Protein AF-A0A536FJN1-F1 (afdb_monomer)

Nearest PDB structures (foldseek):
  6g13-assembly1_A  TM=4.625E-01  e=4.033E+00  Middle East respiratory syndrome-related coronavirus
  8a98-assembly1_SY  TM=3.676E-01  e=2.406E+00  Leishmania major strain Friedlin
  6okk-assembly1_Z  TM=2.598E-01  e=3.115E+00  Plasmodium falciparum 3D7
  4v5o-assembly2_BZ  TM=3.057E-01  e=4.033E+00  Tetrahymena thermophila

pLDDT: mean 87.93, std 11.07, range [53.75, 98.19]

Foldseek 3Di:
DPPVVVVVVVCVPPVCCVVVQWDWDWAFQDDDPNHTDTDIDIGGHPPVVVNVVVNVVSVVVDPCVRVDDPVVVVVD

Radius of gyration: 15.5 Å; Cα contacts (8 Å, |Δi|>4): 69; chains: 1; bounding box: 37×22×38 Å

Solvent-accessible surface area (backbone atoms only — not comparable to full-atom values): 4759 Å² total; per-residue (Å²): 142,85,57,69,65,65,60,55,59,75,43,64,86,55,50,59,39,72,77,64,61,32,33,72,46,76,39,84,70,48,67,57,99,88,39,83,38,69,41,80,40,77,27,59,54,96,33,55,67,56,37,50,50,52,48,48,54,49,52,75,72,46,74,62,81,79,67,60,52,70,71,62,64,74,76,108

Secondary structure (DSSP, 8-state):
---HHHHHHTTTTTHHHHHTT-EEEEEEEEEETTEEEEEEEEE-TT-HHHHHHHHHHHHHHS-GGGG--HHHHHT-

Structure (mmCIF, N/CA/C/O backbone):
data_AF-A0A536FJN1-F1
#
_entry.id   AF-A0A536FJN1-F1
#
loop_
_atom_site.group_PDB
_atom_site.id
_atom_site.type_symbol
_atom_site.label_atom_id
_atom_site.label_alt_id
_atom_site.label_comp_id
_atom_site.label_asym_id
_atom_site.label_entity_id
_atom_site.label_seq_id
_atom_site.pdbx_PDB_ins_code
_atom_site.Cartn_x
_atom_site.Cartn_y
_atom_site.Cartn_z
_atom_site.occupancy
_atom_site.B_iso_or_equiv
_atom_site.auth_seq_id
_atom_site.auth_comp_id
_atom_site.auth_asym_id
_atom_site.auth_atom_id
_atom_site.pdbx_PDB_model_num
ATOM 1 N N . THR A 1 1 ? 9.595 1.008 25.008 1.00 53.75 1 THR A N 1
ATOM 2 C CA . THR A 1 1 ? 10.082 0.646 23.662 1.00 53.75 1 THR A CA 1
ATOM 3 C C . THR A 1 1 ? 11.590 0.809 23.628 1.00 53.75 1 THR A C 1
ATOM 5 O O . THR A 1 1 ? 12.074 1.928 23.595 1.00 53.75 1 THR A O 1
ATOM 8 N N . GLN A 1 2 ? 12.336 -0.291 23.751 1.00 74.88 2 GLN A N 1
ATOM 9 C CA . GLN A 1 2 ? 13.806 -0.326 23.614 1.00 74.88 2 GLN A CA 1
ATOM 10 C C . GLN A 1 2 ? 14.254 -1.502 22.731 1.00 74.88 2 GLN A C 1
ATOM 12 O O . GLN A 1 2 ? 15.425 -1.855 22.724 1.00 74.88 2 GLN A O 1
ATOM 17 N N . ASP A 1 3 ? 13.321 -2.128 22.007 1.00 86.25 3 ASP A N 1
ATOM 18 C CA . ASP A 1 3 ? 13.652 -3.171 21.046 1.00 86.25 3 ASP A CA 1
ATOM 19 C C . ASP A 1 3 ? 13.926 -2.514 19.682 1.00 86.25 3 ASP A C 1
ATOM 21 O O . ASP A 1 3 ? 12.981 -2.044 19.038 1.00 86.25 3 ASP A O 1
ATOM 25 N N . PRO A 1 4 ? 15.195 -2.426 19.239 1.00 83.62 4 PRO A N 1
ATOM 26 C CA . PRO A 1 4 ? 15.527 -1.845 17.945 1.00 83.62 4 PRO A CA 1
ATOM 27 C C . PRO A 1 4 ? 14.948 -2.664 16.787 1.00 83.62 4 PRO A C 1
ATOM 29 O O . PRO A 1 4 ? 14.644 -2.088 15.748 1.00 83.62 4 PRO A O 1
ATOM 32 N N . VAL A 1 5 ? 14.737 -3.975 16.956 1.00 88.00 5 VAL A N 1
ATOM 33 C CA . VAL A 1 5 ? 14.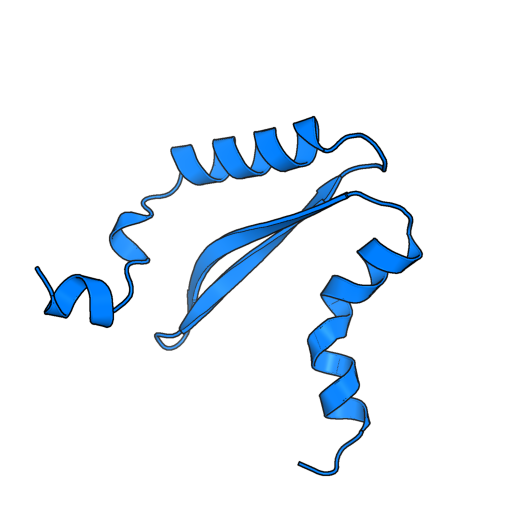147 -4.832 15.918 1.00 88.00 5 VAL A CA 1
ATOM 34 C C . VAL A 1 5 ? 12.684 -4.464 15.699 1.00 88.00 5 VAL A C 1
ATOM 36 O O . VAL A 1 5 ? 12.269 -4.293 14.556 1.00 88.00 5 VAL A O 1
ATOM 39 N N . ALA A 1 6 ? 11.923 -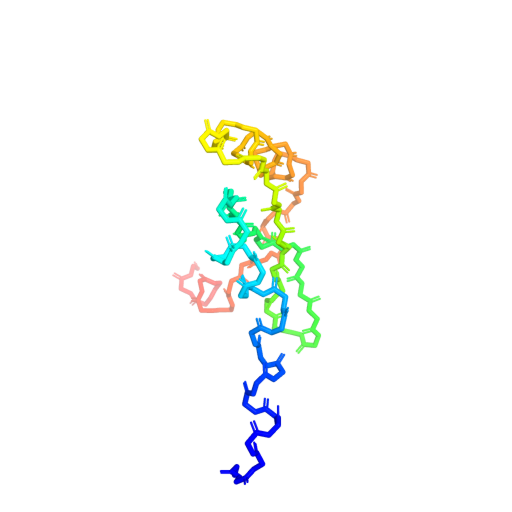4.242 16.773 1.00 86.94 6 ALA A N 1
ATOM 40 C CA . ALA A 1 6 ? 10.536 -3.789 16.675 1.00 86.94 6 ALA A CA 1
ATOM 41 C C . ALA A 1 6 ? 10.398 -2.460 15.909 1.00 86.94 6 ALA A C 1
ATOM 43 O O . ALA A 1 6 ? 9.438 -2.281 15.166 1.00 86.94 6 ALA A O 1
ATOM 44 N N . MET A 1 7 ? 11.367 -1.546 16.041 1.00 85.75 7 MET A N 1
ATOM 45 C CA . MET A 1 7 ? 11.396 -0.313 15.248 1.00 85.75 7 MET A CA 1
ATOM 46 C C . MET A 1 7 ? 11.580 -0.607 13.753 1.00 85.75 7 MET A C 1
ATOM 48 O O . MET A 1 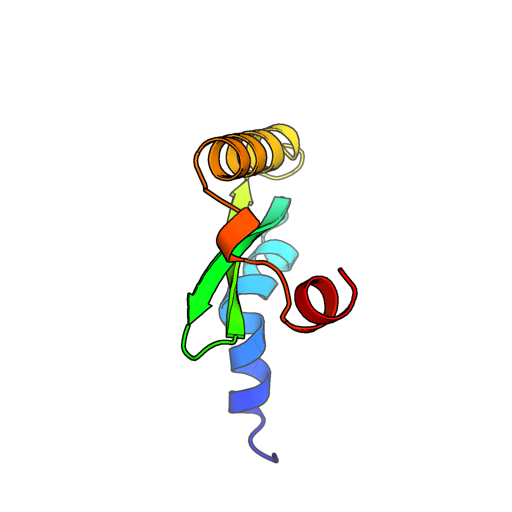7 ? 10.846 -0.051 12.942 1.00 85.75 7 MET A O 1
ATOM 52 N N . TYR A 1 8 ? 12.511 -1.497 13.389 1.00 86.50 8 TYR A N 1
ATOM 53 C CA . TYR A 1 8 ? 12.742 -1.875 11.988 1.00 86.50 8 TYR A CA 1
ATOM 54 C C . TYR A 1 8 ? 11.528 -2.545 11.339 1.00 86.50 8 TYR A C 1
ATOM 56 O O . TYR A 1 8 ? 11.287 -2.362 10.148 1.00 86.50 8 TYR A O 1
ATOM 64 N N . LEU A 1 9 ? 10.756 -3.313 12.111 1.00 89.94 9 LEU A N 1
ATOM 65 C CA . LEU A 1 9 ? 9.589 -4.028 11.594 1.00 89.94 9 LEU A CA 1
ATOM 66 C C . LEU A 1 9 ? 8.459 -3.101 11.135 1.00 89.94 9 LEU A C 1
ATOM 68 O O . LEU A 1 9 ? 7.665 -3.518 10.297 1.00 89.94 9 LEU A O 1
ATOM 72 N N . ASN A 1 10 ? 8.398 -1.860 11.624 1.00 89.69 10 ASN A N 1
ATOM 73 C CA . ASN A 1 10 ? 7.362 -0.911 11.205 1.00 89.69 10 ASN A CA 1
ATOM 74 C C . ASN A 1 10 ? 7.426 -0.600 9.703 1.00 89.69 10 ASN A C 1
ATOM 76 O O . ASN A 1 10 ? 6.387 -0.470 9.062 1.00 89.69 10 ASN A O 1
ATOM 80 N N . ASP A 1 11 ? 8.635 -0.533 9.142 1.00 93.38 11 ASP A N 1
ATOM 81 C CA . ASP A 1 11 ? 8.867 -0.095 7.762 1.00 93.38 11 ASP A CA 1
ATOM 82 C C . ASP A 1 11 ? 9.308 -1.234 6.828 1.00 93.38 11 ASP A C 1
ATOM 84 O O . ASP A 1 11 ? 9.732 -1.012 5.690 1.00 93.38 11 ASP A O 1
ATOM 88 N N . ILE A 1 12 ? 9.187 -2.486 7.282 1.00 93.75 12 ILE A N 1
ATOM 89 C CA . ILE A 1 12 ? 9.633 -3.667 6.528 1.00 93.75 12 ILE A CA 1
ATOM 90 C C . ILE A 1 12 ? 8.968 -3.779 5.147 1.00 93.75 12 ILE A C 1
ATOM 92 O O . ILE A 1 12 ? 9.595 -4.245 4.196 1.00 93.75 12 ILE A O 1
ATOM 96 N N . ILE A 1 13 ? 7.720 -3.316 5.020 1.00 92.75 13 ILE A N 1
ATOM 97 C CA . ILE A 1 13 ? 6.955 -3.330 3.764 1.00 92.75 13 ILE A CA 1
ATOM 98 C C . ILE A 1 13 ? 6.955 -1.987 3.016 1.00 92.75 13 ILE A C 1
ATOM 100 O O . ILE A 1 13 ? 6.414 -1.916 1.915 1.00 92.75 13 ILE A O 1
ATOM 104 N N . THR A 1 14 ? 7.570 -0.938 3.569 1.00 94.44 14 THR A N 1
ATOM 105 C CA . THR A 1 14 ? 7.613 0.404 2.958 1.00 94.44 14 THR A CA 1
ATOM 106 C C . THR A 1 14 ? 8.991 0.716 2.364 1.00 94.44 14 THR A C 1
ATOM 108 O O . THR A 1 14 ? 9.069 1.158 1.217 1.00 94.44 14 THR A O 1
ATOM 111 N N . ILE A 1 15 ? 10.082 0.377 3.065 1.00 95.81 15 ILE A N 1
ATOM 112 C CA . ILE A 1 15 ? 11.477 0.606 2.631 1.00 95.81 15 ILE A CA 1
ATOM 113 C C . ILE A 1 15 ? 11.833 -0.017 1.270 1.00 95.81 15 ILE A C 1
ATOM 115 O O . ILE A 1 15 ? 12.565 0.631 0.510 1.00 95.81 15 ILE A O 1
ATOM 119 N N . PRO A 1 16 ? 11.364 -1.231 0.901 1.00 94.19 16 PRO A N 1
ATOM 120 C CA . PRO A 1 16 ? 11.711 -1.816 -0.392 1.00 94.19 16 PRO A CA 1
ATOM 121 C C . PRO A 1 16 ? 11.375 -0.909 -1.581 1.00 94.19 16 PRO A C 1
ATOM 123 O O . PRO A 1 16 ? 12.109 -0.916 -2.567 1.00 94.19 16 PRO A O 1
ATOM 126 N N . ALA A 1 17 ? 10.324 -0.085 -1.482 1.00 94.38 17 ALA A N 1
ATOM 127 C CA . ALA A 1 17 ? 9.970 0.854 -2.540 1.00 94.38 17 ALA A CA 1
ATOM 128 C C . ALA A 1 17 ? 11.021 1.968 -2.707 1.00 94.38 17 ALA A C 1
ATOM 130 O O . ALA A 1 17 ? 11.411 2.287 -3.831 1.00 94.38 17 ALA A O 1
ATOM 131 N N . ASN A 1 18 ? 11.542 2.500 -1.595 1.00 92.69 18 ASN A N 1
ATOM 132 C CA . ASN A 1 18 ? 12.594 3.519 -1.592 1.00 92.69 18 ASN A CA 1
ATOM 133 C C . ASN A 1 18 ? 13.906 2.996 -2.196 1.00 92.69 18 ASN A C 1
ATOM 135 O O . ASN A 1 18 ? 14.558 3.706 -2.958 1.00 92.69 18 ASN A O 1
ATOM 139 N N . LEU A 1 19 ? 14.295 1.762 -1.856 1.00 95.31 19 LEU A N 1
ATOM 140 C CA . LEU A 1 19 ? 15.548 1.158 -2.327 1.00 95.31 19 LEU A CA 1
ATOM 141 C C . LEU A 1 19 ? 15.443 0.607 -3.755 1.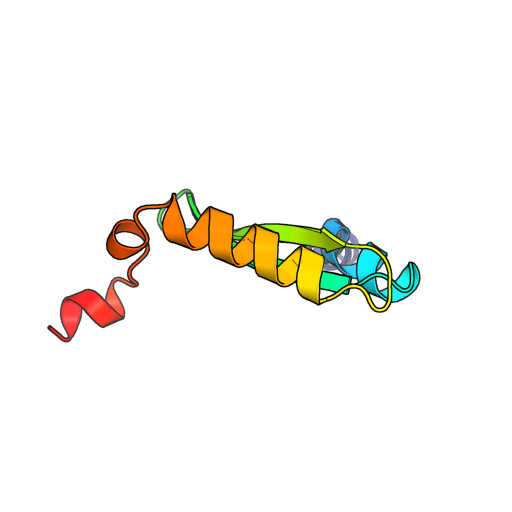00 95.31 19 LEU A C 1
ATOM 143 O O . LEU A 1 19 ? 16.431 0.585 -4.483 1.00 95.31 19 LEU A O 1
ATOM 147 N N . GLY A 1 20 ? 14.252 0.151 -4.148 1.00 94.69 20 GLY A N 1
ATOM 148 C CA . GLY A 1 20 ? 13.997 -0.489 -5.436 1.00 94.69 20 GLY A CA 1
ATOM 149 C C . GLY A 1 20 ? 13.801 0.473 -6.607 1.00 94.69 20 GLY A C 1
ATOM 150 O O . GLY A 1 20 ? 13.640 0.003 -7.730 1.00 94.69 20 GLY A O 1
ATOM 151 N N . ASN A 1 21 ? 13.807 1.791 -6.370 1.00 93.31 21 ASN A N 1
ATOM 152 C CA . ASN A 1 21 ? 13.501 2.809 -7.381 1.00 93.31 21 ASN A CA 1
ATOM 153 C C . ASN A 1 21 ? 12.159 2.539 -8.098 1.00 93.31 21 ASN A C 1
ATOM 155 O O . ASN A 1 21 ? 12.063 2.535 -9.327 1.00 93.31 21 ASN A O 1
ATOM 159 N N . VAL A 1 22 ? 11.126 2.257 -7.304 1.00 97.06 22 VAL A N 1
ATOM 160 C CA . VAL A 1 22 ? 9.760 1.968 -7.756 1.00 97.06 22 VAL A CA 1
ATOM 161 C C . VAL A 1 22 ? 8.784 2.974 -7.156 1.00 97.06 22 VAL A C 1
ATOM 163 O O . VAL A 1 22 ? 9.049 3.579 -6.118 1.00 97.06 22 VAL A O 1
ATOM 166 N N . CYS A 1 23 ? 7.639 3.155 -7.803 1.00 95.44 23 CYS A N 1
ATOM 167 C CA . CYS A 1 23 ? 6.582 4.029 -7.309 1.00 95.44 23 CYS A CA 1
ATOM 168 C C . CYS A 1 23 ? 5.712 3.262 -6.303 1.00 95.44 23 CYS A C 1
ATOM 170 O O . CYS A 1 23 ? 5.419 2.083 -6.507 1.00 95.44 23 CYS A O 1
ATOM 172 N N . GLY A 1 24 ? 5.263 3.925 -5.236 1.00 95.69 24 GLY A N 1
ATOM 173 C CA . GLY A 1 24 ? 4.380 3.333 -4.232 1.00 95.69 24 GLY A CA 1
ATOM 174 C C . GLY A 1 24 ? 3.268 4.288 -3.807 1.00 95.69 24 GLY A C 1
ATOM 175 O O . GLY A 1 24 ? 3.502 5.488 -3.684 1.00 95.69 24 GLY A O 1
ATOM 176 N N . ILE A 1 25 ? 2.068 3.761 -3.561 1.00 97.12 25 ILE A N 1
ATOM 177 C CA . ILE A 1 25 ? 0.941 4.495 -2.968 1.00 97.12 25 ILE A CA 1
ATOM 178 C C . ILE A 1 25 ? 0.294 3.653 -1.865 1.00 97.12 25 ILE A C 1
ATOM 180 O O . ILE A 1 25 ? 0.187 2.433 -1.992 1.00 97.12 25 ILE A O 1
ATOM 184 N N . SER A 1 26 ? -0.124 4.307 -0.780 1.00 96.38 26 SER A N 1
ATOM 185 C CA . SER A 1 26 ? -0.905 3.689 0.295 1.00 96.38 26 SER A CA 1
ATOM 186 C C . SER A 1 26 ? -2.359 4.128 0.178 1.00 96.38 26 SER A C 1
ATOM 188 O O . SER A 1 26 ? -2.647 5.325 0.155 1.00 96.38 26 SER A O 1
ATOM 190 N N . VAL A 1 27 ? -3.269 3.162 0.079 1.00 93.69 27 VAL A N 1
ATOM 191 C CA . VAL A 1 27 ? -4.708 3.394 -0.100 1.00 93.69 27 VAL A CA 1
ATOM 192 C C . VAL A 1 27 ? -5.448 2.846 1.119 1.00 93.69 27 VAL A C 1
ATOM 194 O O . VAL A 1 27 ? -5.230 1.685 1.460 1.00 93.69 27 VAL A O 1
ATOM 197 N N . PRO A 1 28 ? -6.325 3.609 1.798 1.00 92.00 28 PRO A N 1
ATOM 198 C CA . PRO A 1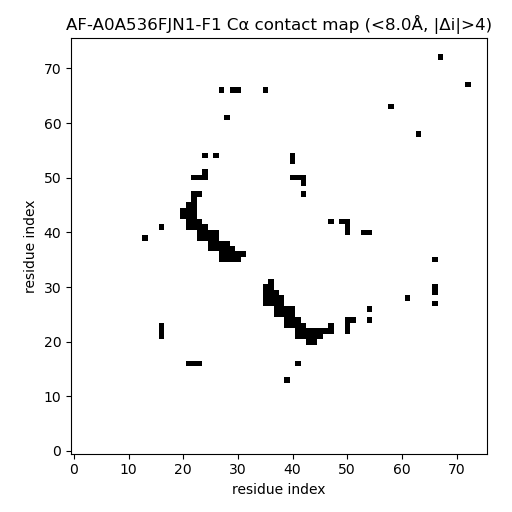 28 ? -7.088 3.064 2.919 1.00 92.00 28 PRO A CA 1
ATOM 199 C C . PRO A 1 28 ? -7.961 1.901 2.436 1.00 92.00 28 PRO A C 1
ATOM 201 O O . PRO A 1 28 ? -8.668 2.040 1.446 1.00 92.00 28 PRO A O 1
ATOM 204 N N . CYS A 1 29 ? -7.917 0.749 3.101 1.00 91.31 29 CYS A N 1
ATOM 205 C CA . CYS A 1 29 ? -8.556 -0.470 2.589 1.00 91.31 29 CYS A CA 1
ATOM 206 C C . CYS A 1 29 ? -9.467 -1.179 3.592 1.00 91.31 29 CYS A C 1
ATOM 208 O O . CYS A 1 29 ? -10.064 -2.204 3.266 1.00 91.31 29 CYS A O 1
ATOM 210 N N . GLY A 1 30 ? -9.596 -0.656 4.808 1.00 87.81 30 GLY A N 1
ATOM 211 C CA . GLY A 1 30 ? -10.315 -1.360 5.856 1.00 87.81 30 GLY A CA 1
ATOM 212 C C . GLY A 1 30 ? -10.136 -0.738 7.228 1.00 87.81 30 GLY A C 1
ATOM 213 O O . GLY A 1 30 ? -9.340 0.184 7.420 1.00 87.81 30 GLY A O 1
ATOM 214 N N . LEU A 1 31 ? -10.864 -1.308 8.182 1.00 88.00 31 LEU A N 1
ATOM 215 C CA . LEU A 1 31 ? -10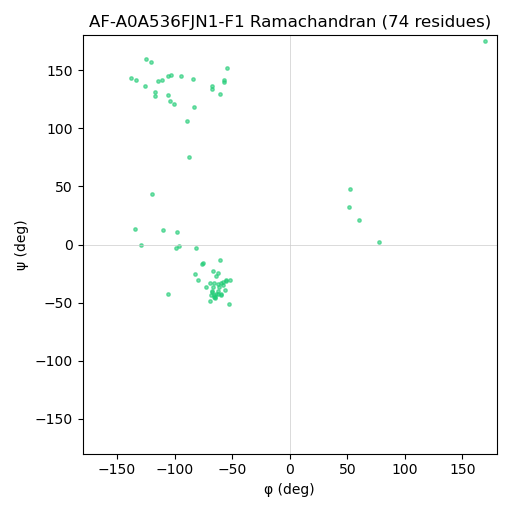.546 -1.206 9.597 1.00 88.00 31 LEU A CA 1
ATOM 216 C C . LEU A 1 31 ? -10.183 -2.605 10.103 1.00 88.00 31 LEU A C 1
ATOM 218 O O . LEU A 1 31 ? -10.865 -3.569 9.753 1.00 88.00 31 LEU A O 1
ATOM 222 N N . ALA A 1 32 ? -9.178 -2.705 10.965 1.00 88.50 32 ALA A N 1
ATOM 223 C CA . ALA A 1 32 ? -9.006 -3.852 11.852 1.00 88.50 32 ALA A CA 1
ATOM 224 C C . ALA A 1 32 ? -8.908 -3.339 13.282 1.00 88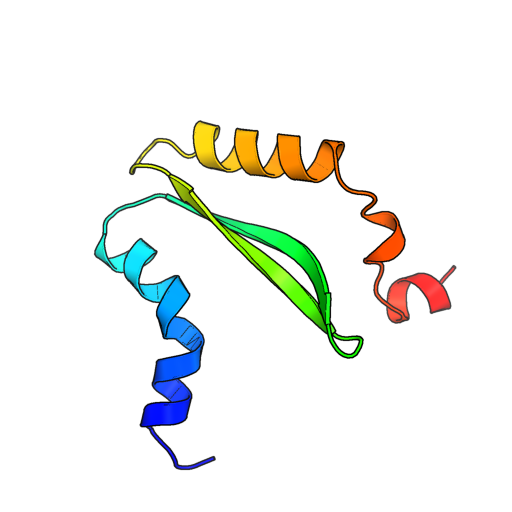.50 32 ALA 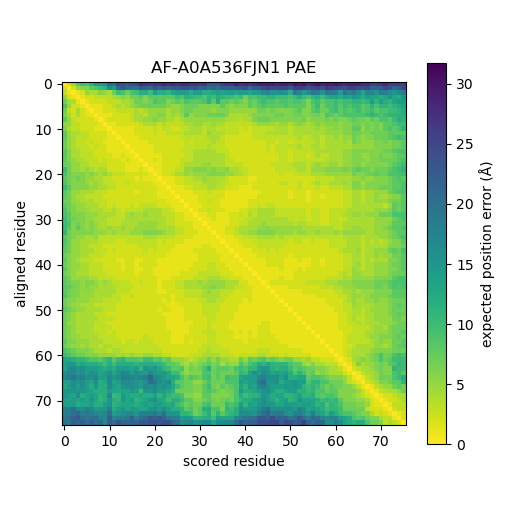A C 1
ATOM 226 O O . ALA A 1 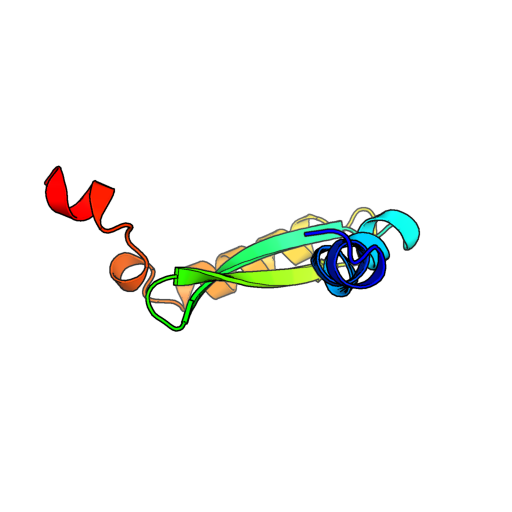32 ? -8.279 -2.312 13.529 1.00 88.50 32 ALA A O 1
ATOM 227 N N . ASP A 1 33 ? -9.594 -4.009 14.203 1.00 89.62 33 ASP A N 1
ATOM 228 C CA . ASP A 1 33 ? -9.645 -3.616 15.616 1.00 89.62 33 ASP A CA 1
ATOM 229 C C . ASP A 1 33 ? -10.035 -2.137 15.828 1.00 89.62 33 ASP A C 1
ATOM 231 O O . ASP A 1 33 ? -9.597 -1.472 16.762 1.00 89.62 33 ASP A O 1
ATOM 235 N N . GLY A 1 34 ? -10.870 -1.600 14.927 1.00 84.25 34 GLY A N 1
ATOM 236 C CA . GLY A 1 34 ? -11.321 -0.204 14.947 1.00 84.25 34 GLY A CA 1
ATOM 237 C C . GLY A 1 34 ? -10.302 0.825 14.438 1.00 84.25 34 GLY A C 1
ATOM 238 O O . GLY A 1 34 ? -10.614 2.016 14.435 1.00 84.25 34 GLY A O 1
ATOM 239 N N . LEU A 1 35 ? -9.124 0.397 13.978 1.00 87.50 35 LEU A N 1
ATOM 240 C CA . LEU A 1 35 ? -8.067 1.256 13.440 1.00 87.50 35 LEU A CA 1
ATOM 241 C C . LEU A 1 35 ? -7.968 1.141 11.909 1.00 87.50 35 LEU A C 1
ATOM 243 O O . LEU A 1 35 ? -8.183 0.056 11.365 1.00 87.50 35 LEU A O 1
ATOM 247 N N . PRO A 1 36 ? -7.648 2.239 11.196 1.00 89.12 36 PRO A N 1
ATOM 248 C CA . PRO A 1 36 ? -7.518 2.224 9.743 1.00 89.12 36 PRO A CA 1
ATOM 249 C C . PRO A 1 36 ? -6.323 1.391 9.285 1.00 89.12 36 PRO A C 1
ATOM 251 O O . PRO A 1 36 ? -5.223 1.515 9.822 1.00 89.12 36 PRO A O 1
ATOM 254 N N . ILE A 1 37 ? -6.541 0.590 8.243 1.00 91.31 37 ILE A N 1
ATOM 255 C CA . ILE A 1 37 ? -5.492 -0.156 7.544 1.00 91.31 37 ILE A CA 1
ATOM 256 C C . ILE A 1 37 ? -5.293 0.416 6.139 1.00 91.31 37 ILE A C 1
ATOM 258 O O . ILE A 1 37 ? -6.255 0.797 5.466 1.00 91.31 37 ILE A O 1
ATOM 262 N N . GLY A 1 38 ? -4.030 0.470 5.709 1.00 92.19 38 GLY A N 1
ATOM 263 C CA . GLY A 1 38 ? -3.623 0.828 4.353 1.00 92.19 38 GLY A CA 1
ATOM 264 C C . GLY A 1 38 ? -3.215 -0.388 3.517 1.00 92.19 38 GLY A C 1
ATOM 265 O O . GLY A 1 38 ? -2.631 -1.345 4.020 1.00 92.19 38 GLY A O 1
ATOM 266 N N . LEU A 1 39 ? -3.500 -0.323 2.221 1.00 93.88 39 LEU A N 1
ATOM 267 C CA . LEU A 1 39 ? -3.019 -1.218 1.175 1.00 93.88 39 LEU A CA 1
ATOM 268 C C . LEU A 1 39 ? -1.865 -0.538 0.432 1.00 93.88 39 LEU A C 1
ATOM 270 O O . LEU A 1 39 ? -2.056 0.523 -0.161 1.00 93.88 39 LEU A O 1
ATOM 274 N N . GLN A 1 40 ? -0.691 -1.170 0.425 1.00 97.12 40 GLN A N 1
ATOM 275 C CA . GLN A 1 40 ? 0.467 -0.727 -0.353 1.00 97.12 40 GLN A CA 1
ATOM 276 C C . GLN A 1 40 ? 0.353 -1.237 -1.797 1.00 97.12 40 GLN A C 1
ATOM 278 O O . GLN A 1 40 ? 0.377 -2.443 -2.041 1.00 97.12 40 GLN A O 1
ATOM 283 N N . VAL A 1 41 ? 0.281 -0.323 -2.761 1.00 97.00 41 VAL A N 1
ATOM 284 C CA . VAL A 1 41 ? 0.379 -0.625 -4.194 1.00 97.00 41 VAL A CA 1
ATOM 285 C C . VAL A 1 41 ? 1.752 -0.179 -4.680 1.00 97.00 41 VAL A C 1
ATOM 287 O O . VAL A 1 41 ? 2.140 0.963 -4.448 1.00 97.00 41 VAL A O 1
ATOM 290 N N . ILE A 1 42 ? 2.480 -1.069 -5.357 1.00 97.62 42 ILE A N 1
ATOM 291 C CA . ILE A 1 42 ? 3.803 -0.793 -5.931 1.00 97.62 42 ILE A CA 1
ATOM 292 C C . ILE A 1 42 ? 3.719 -0.929 -7.453 1.00 97.62 42 ILE A C 1
ATOM 294 O O . ILE A 1 42 ? 3.200 -1.922 -7.962 1.00 97.62 42 ILE A O 1
ATOM 298 N N . ALA A 1 43 ? 4.244 0.058 -8.172 1.00 97.50 43 ALA A N 1
ATOM 299 C CA . ALA A 1 43 ? 4.336 0.082 -9.628 1.00 97.50 43 ALA A CA 1
ATOM 300 C C . ALA A 1 43 ? 5.791 0.319 -10.072 1.00 97.50 43 ALA A C 1
ATOM 302 O O . ALA A 1 43 ? 6.589 0.831 -9.286 1.00 97.50 43 ALA A O 1
ATOM 303 N N . PRO A 1 44 ? 6.168 -0.031 -11.316 1.00 97.25 44 PRO A N 1
ATOM 304 C CA . PRO A 1 44 ? 7.508 0.255 -11.825 1.00 97.25 44 PRO A CA 1
ATOM 305 C C . PRO A 1 44 ? 7.875 1.743 -11.702 1.00 97.25 44 PRO A C 1
ATOM 307 O O . PRO A 1 44 ? 6.998 2.604 -11.732 1.00 97.25 44 PRO A O 1
ATOM 310 N N . GLY A 1 45 ? 9.169 2.050 -11.579 1.00 97.00 45 GLY A N 1
ATOM 311 C CA . GLY A 1 45 ? 9.645 3.435 -11.497 1.00 97.00 45 GLY A CA 1
ATOM 312 C C . GLY A 1 45 ? 9.215 4.274 -12.705 1.00 97.00 45 GLY A C 1
ATOM 313 O O . GLY A 1 45 ? 9.207 3.775 -13.832 1.00 97.00 45 GLY A O 1
ATOM 314 N N . PHE A 1 46 ? 8.864 5.540 -12.455 1.00 95.38 46 PHE A N 1
ATOM 315 C CA . PHE A 1 46 ? 8.306 6.484 -13.437 1.00 95.38 46 PHE A CA 1
ATOM 316 C C . PHE A 1 46 ? 6.978 6.039 -14.073 1.00 95.38 46 PHE A C 1
ATOM 318 O O . PHE A 1 46 ? 6.656 6.461 -15.184 1.00 95.38 46 PHE A O 1
ATOM 325 N N . ARG A 1 47 ? 6.244 5.132 -13.412 1.00 97.12 47 ARG A N 1
ATOM 326 C CA . ARG A 1 47 ? 4.922 4.648 -13.840 1.00 97.12 47 ARG A CA 1
ATOM 327 C C . ARG A 1 47 ? 3.848 4.948 -12.792 1.00 97.12 47 ARG A C 1
ATOM 329 O O . ARG A 1 47 ? 3.028 4.085 -12.459 1.00 97.12 47 ARG A O 1
ATOM 336 N N . GLU A 1 48 ? 3.867 6.152 -12.224 1.00 97.50 48 GLU A N 1
ATOM 337 C CA . GLU A 1 48 ? 2.921 6.606 -11.201 1.00 97.50 48 GLU A CA 1
ATOM 338 C C . GLU A 1 48 ? 1.467 6.485 -11.665 1.00 97.50 48 GLU A C 1
ATOM 340 O O . GLU A 1 48 ? 0.583 6.203 -10.855 1.00 97.50 48 GLU A O 1
ATOM 345 N N . GLU A 1 49 ? 1.209 6.626 -12.968 1.00 98.19 49 GLU A N 1
ATOM 346 C CA . GLU A 1 49 ? -0.124 6.480 -13.538 1.00 98.19 49 GLU A CA 1
ATOM 347 C C . GLU A 1 49 ? -0.713 5.090 -13.284 1.00 98.19 49 GLU A C 1
ATOM 349 O O . GLU A 1 49 ? -1.913 4.983 -13.053 1.00 98.19 49 GLU A O 1
ATOM 354 N N . ILE A 1 50 ? 0.113 4.038 -13.245 1.00 97.81 50 ILE A N 1
ATOM 355 C CA . ILE A 1 50 ? -0.348 2.677 -12.942 1.00 97.81 50 ILE A CA 1
ATOM 356 C C . ILE A 1 50 ? -0.774 2.587 -11.475 1.00 97.81 50 ILE A C 1
ATOM 358 O O . ILE A 1 50 ? -1.862 2.096 -11.175 1.00 97.81 50 ILE A O 1
ATOM 362 N N . ALA A 1 51 ? 0.067 3.076 -10.559 1.00 97.44 51 ALA A N 1
ATOM 363 C CA . ALA A 1 51 ? -0.239 3.072 -9.130 1.00 97.44 51 ALA A CA 1
ATOM 364 C C . ALA A 1 51 ? -1.525 3.864 -8.837 1.00 97.44 51 ALA A C 1
ATOM 366 O O . ALA A 1 51 ? -2.390 3.393 -8.096 1.00 97.44 51 ALA A O 1
ATOM 367 N N . LEU A 1 52 ? -1.687 5.025 -9.479 1.00 98.06 52 LEU A N 1
ATOM 368 C CA . LEU A 1 52 ? -2.880 5.864 -9.368 1.00 98.06 52 LEU A CA 1
ATOM 369 C C . LEU A 1 52 ? -4.120 5.216 -9.991 1.00 98.06 52 LEU A C 1
ATOM 371 O O . LEU A 1 52 ? -5.192 5.290 -9.400 1.00 98.06 52 LEU A O 1
ATOM 375 N N . GLN A 1 53 ? -4.002 4.549 -11.141 1.00 98.19 53 GLN A N 1
ATOM 376 C CA . GLN A 1 53 ? -5.117 3.822 -11.758 1.00 98.19 53 GLN A CA 1
ATOM 377 C C . GLN A 1 53 ? -5.612 2.678 -10.870 1.00 98.19 53 GLN A C 1
ATOM 379 O O . GLN A 1 53 ? -6.820 2.506 -10.719 1.00 98.19 53 GLN A O 1
ATOM 384 N N . VAL A 1 54 ? -4.699 1.922 -10.254 1.00 97.19 54 VAL A N 1
ATOM 385 C CA . VAL A 1 54 ? -5.058 0.862 -9.300 1.00 97.19 54 VAL A CA 1
ATOM 386 C C . VAL A 1 54 ? -5.710 1.459 -8.055 1.00 97.19 54 VAL A C 1
ATOM 388 O O . VAL A 1 54 ? -6.751 0.965 -7.627 1.00 97.19 54 VAL A O 1
ATOM 391 N N . ALA A 1 55 ? -5.145 2.536 -7.502 1.00 96.38 55 ALA A N 1
ATOM 392 C CA . ALA A 1 55 ? -5.722 3.226 -6.353 1.00 96.38 55 ALA A CA 1
ATOM 393 C C . ALA A 1 55 ? -7.133 3.752 -6.651 1.00 96.38 55 ALA A C 1
ATOM 395 O O . ALA A 1 55 ? -8.038 3.544 -5.850 1.00 96.38 55 ALA A O 1
ATOM 396 N N . TYR A 1 56 ? -7.337 4.349 -7.826 1.00 96.00 56 TYR A N 1
ATOM 397 C CA . TYR A 1 56 ? -8.637 4.836 -8.278 1.00 96.00 56 TYR A CA 1
ATOM 398 C C . TYR A 1 56 ? -9.639 3.699 -8.506 1.00 96.00 56 TYR A C 1
ATOM 400 O O . TYR A 1 56 ? -10.789 3.786 -8.085 1.00 96.00 56 TYR A O 1
ATOM 408 N N . ALA A 1 57 ? -9.215 2.603 -9.139 1.00 95.88 57 ALA A N 1
ATOM 409 C CA . ALA A 1 57 ? -10.071 1.437 -9.331 1.00 95.88 57 ALA A CA 1
ATOM 410 C C . ALA A 1 57 ? -10.493 0.823 -7.987 1.00 95.88 57 ALA A C 1
ATOM 412 O O . ALA A 1 57 ? -11.650 0.438 -7.819 1.00 95.88 57 ALA A O 1
ATOM 413 N N . PHE A 1 58 ? -9.572 0.772 -7.019 1.00 94.25 58 PHE A N 1
ATOM 414 C CA . PHE A 1 58 ? -9.875 0.342 -5.660 1.00 94.25 58 PHE A CA 1
ATOM 415 C C . PHE A 1 58 ? -10.840 1.314 -4.969 1.00 94.25 58 PHE A C 1
ATOM 417 O O . PHE A 1 58 ? -11.836 0.870 -4.406 1.00 94.25 58 PHE A O 1
ATOM 424 N N . GLU A 1 59 ? -10.592 2.625 -5.068 1.00 91.88 59 GLU A N 1
ATOM 425 C CA . GLU A 1 59 ? -11.475 3.682 -4.563 1.00 91.88 59 GLU A CA 1
ATOM 426 C C . GLU A 1 59 ? -12.909 3.536 -5.072 1.00 91.88 59 GLU A C 1
ATOM 428 O O . GLU A 1 59 ? -13.850 3.501 -4.283 1.00 91.88 59 GLU A O 1
ATOM 433 N N . ALA A 1 60 ? -13.068 3.388 -6.385 1.00 92.75 60 ALA A N 1
ATOM 434 C CA . ALA A 1 60 ? -14.363 3.275 -7.038 1.00 92.75 60 ALA A CA 1
ATOM 435 C C . ALA A 1 60 ? -15.123 1.993 -6.658 1.00 92.75 60 ALA A C 1
ATOM 437 O O . ALA A 1 60 ? -16.354 1.995 -6.606 1.00 92.75 60 ALA A O 1
ATOM 438 N N . ALA A 1 61 ? -14.404 0.893 -6.413 1.00 91.19 61 ALA A N 1
ATOM 439 C CA . ALA A 1 61 ? -14.996 -0.388 -6.038 1.00 91.19 61 ALA A CA 1
ATOM 440 C C . ALA A 1 61 ? -15.329 -0.483 -4.540 1.00 91.19 61 ALA A C 1
ATOM 442 O O . ALA A 1 61 ? -16.199 -1.264 -4.146 1.00 91.19 61 ALA A O 1
ATOM 443 N N . ALA A 1 62 ? -14.636 0.278 -3.696 1.00 85.69 62 ALA A N 1
ATOM 444 C CA . ALA A 1 62 ? -14.775 0.201 -2.252 1.00 85.69 62 ALA A CA 1
ATOM 445 C C . ALA A 1 62 ? -15.768 1.235 -1.700 1.00 85.69 62 ALA A C 1
ATOM 447 O O . ALA A 1 62 ? -15.865 2.379 -2.132 1.00 85.69 62 ALA A O 1
ATOM 448 N N . ASP A 1 63 ? -16.498 0.841 -0.658 1.00 80.00 63 ASP A N 1
ATOM 449 C CA . ASP A 1 63 ? -17.432 1.721 0.046 1.00 80.00 63 ASP A CA 1
ATOM 450 C C . ASP A 1 63 ? -16.717 2.498 1.167 1.00 80.00 63 ASP A C 1
ATOM 452 O O . ASP A 1 63 ? -16.852 2.201 2.359 1.00 80.00 63 ASP A O 1
ATOM 456 N N . PHE A 1 64 ? -15.936 3.512 0.779 1.00 75.81 64 PHE A N 1
ATOM 457 C CA . PHE A 1 64 ? -15.108 4.324 1.685 1.00 75.81 64 PHE A CA 1
ATOM 458 C C . PHE A 1 64 ? -15.895 5.084 2.768 1.00 75.81 64 PHE A C 1
ATOM 460 O O . PHE A 1 64 ? -15.317 5.516 3.767 1.00 75.81 64 PHE A O 1
ATOM 467 N N . ARG A 1 65 ? -17.228 5.186 2.661 1.00 67.50 65 ARG A N 1
ATOM 468 C CA . ARG A 1 65 ? -18.082 5.766 3.719 1.00 67.50 65 ARG A CA 1
ATOM 469 C C . ARG A 1 65 ? -18.008 4.971 5.027 1.00 67.50 65 ARG A C 1
ATOM 471 O O . ARG A 1 65 ? -18.233 5.517 6.110 1.00 67.50 65 ARG A O 1
ATOM 478 N N . LYS A 1 66 ? -17.665 3.682 4.944 1.00 66.31 66 LYS A N 1
ATOM 479 C CA . LYS A 1 66 ? -17.434 2.813 6.106 1.00 66.31 66 LYS A CA 1
ATOM 480 C C . LYS A 1 66 ? -16.095 3.076 6.803 1.00 66.31 66 LYS A C 1
ATOM 482 O O . LYS A 1 66 ? -15.947 2.679 7.953 1.00 66.31 66 LYS A O 1
ATOM 487 N N . LEU A 1 67 ? -15.167 3.776 6.148 1.00 69.19 67 LEU A N 1
ATOM 488 C CA . LEU A 1 67 ? -13.819 4.081 6.645 1.00 69.19 67 LEU A CA 1
ATOM 489 C C . LEU A 1 67 ? -13.706 5.481 7.268 1.00 69.19 67 LEU A C 1
ATOM 491 O O . LEU A 1 67 ? -12.605 5.957 7.536 1.00 69.19 67 LEU A O 1
ATOM 495 N N . GLN A 1 68 ? -14.831 6.164 7.504 1.00 70.44 68 GLN A N 1
ATOM 496 C CA . GLN A 1 68 ? -14.810 7.489 8.114 1.00 70.44 68 GLN A CA 1
ATOM 497 C C . GLN A 1 68 ? -14.335 7.445 9.565 1.00 70.44 68 GLN A C 1
ATOM 499 O O . GLN A 1 68 ? -14.825 6.656 10.375 1.00 70.44 68 GLN A O 1
ATOM 504 N N . SER A 1 69 ? -13.426 8.365 9.894 1.00 70.75 69 SER A N 1
ATOM 505 C CA . SER A 1 69 ? -12.973 8.572 11.265 1.00 70.75 69 SER A CA 1
ATOM 506 C C . SER A 1 69 ? -14.161 8.882 12.187 1.00 70.75 69 SER A C 1
ATOM 508 O O . SER A 1 69 ? -15.028 9.684 11.814 1.00 70.75 69 SER A O 1
ATOM 510 N N . PRO A 1 70 ? -14.185 8.331 13.414 1.00 70.25 70 PRO A N 1
ATOM 511 C CA . PRO A 1 70 ? -15.154 8.712 14.439 1.00 70.25 70 PRO A CA 1
ATOM 512 C C . PRO A 1 70 ? -15.212 10.227 14.674 1.00 70.25 70 PRO A C 1
ATOM 514 O O . PRO A 1 70 ? -16.281 10.757 14.957 1.00 70.25 70 PRO A O 1
ATOM 517 N N . LEU A 1 71 ? -14.091 10.937 14.484 1.00 74.00 71 LEU A N 1
ATOM 518 C CA . LEU A 1 71 ? -14.022 12.395 14.619 1.00 74.00 71 LEU A CA 1
ATOM 519 C C . LEU A 1 71 ? -14.832 13.128 13.542 1.00 74.00 71 LEU A C 1
ATOM 521 O O . LEU A 1 71 ? -15.460 14.138 13.834 1.00 74.00 71 LEU A O 1
ATOM 525 N N . ILE A 1 72 ? -14.851 12.607 12.311 1.00 72.06 72 ILE A N 1
ATOM 526 C CA . ILE A 1 72 ? -15.636 13.182 11.207 1.00 72.06 72 ILE A CA 1
ATOM 527 C C . ILE A 1 72 ? -17.126 12.899 11.421 1.00 72.06 72 ILE A C 1
ATOM 529 O O . ILE A 1 72 ? -17.955 13.762 11.158 1.00 72.06 72 ILE A O 1
ATOM 533 N N . ARG A 1 73 ? -17.469 11.718 11.951 1.00 66.50 73 ARG A N 1
ATOM 534 C CA . ARG A 1 73 ? -18.857 11.367 12.287 1.00 66.50 73 ARG A CA 1
ATOM 535 C C . ARG A 1 73 ? -19.417 12.160 13.466 1.00 66.50 73 ARG A C 1
ATOM 537 O O . ARG A 1 73 ? -20.607 12.421 13.479 1.00 66.50 73 ARG A O 1
ATOM 544 N N . ALA A 1 74 ? -18.589 12.516 14.446 1.00 64.94 74 ALA A N 1
ATOM 545 C CA . ALA A 1 74 ? -19.016 13.295 15.609 1.00 64.94 74 ALA A CA 1
ATOM 546 C C . ALA A 1 74 ? -19.224 14.791 15.305 1.00 64.94 74 ALA A C 1
ATOM 548 O O . ALA A 1 74 ? -19.843 15.491 16.101 1.00 64.94 74 ALA A O 1
ATOM 549 N N . ALA A 1 75 ? -18.682 15.282 14.187 1.00 62.81 75 ALA A N 1
ATOM 550 C CA . ALA A 1 75 ? -18.775 16.677 13.759 1.00 62.81 75 ALA A CA 1
ATOM 551 C C . ALA A 1 75 ? -19.919 16.950 12.757 1.00 62.81 75 ALA A C 1
ATOM 553 O O . ALA A 1 75 ? -20.071 18.095 12.330 1.00 62.81 75 ALA A O 1
ATOM 554 N N . ALA A 1 76 ? -20.682 15.922 12.369 1.00 57.03 76 ALA A N 1
ATOM 555 C CA . ALA A 1 76 ? -21.818 15.982 11.444 1.00 57.03 76 ALA A CA 1
ATOM 556 C C . ALA A 1 76 ? -23.140 15.749 12.188 1.00 57.03 76 ALA A C 1
ATOM 558 O O . ALA A 1 76 ? -24.143 16.381 11.789 1.00 57.03 76 ALA A O 1
#

Sequence (76 aa):
TQDPVAMYLNDIITIPANLGNVCGISVPCGLADGLPIGLQVIAPGFREEIALQVAYAFEAAADFRKLQSPLIRAAA

Mean predicted aligned error: 5.71 Å